Protein AF-A0A0D2R8A7-F1 (afdb_monomer_lite)

Radius of gyration: 20.86 Å; chains: 1; bounding box: 40×24×72 Å

Sequence (140 aa):
MGSYRAALFHLITHAYSKVLLVLTSESIIHSMEAIVGYSLEKSQNMVIMGGLRKHVSITQIIFLISTLSLYGIPPLACFWSKDEILSDSWLYSLIFAIIAWFITGLTTFYMFQIHLLTLEGHLNVHFQKYSGKKLALSIQ

Structure (mmCIF, N/CA/C/O backbone):
data_AF-A0A0D2R8A7-F1
#
_entry.id   AF-A0A0D2R8A7-F1
#
loop_
_atom_site.group_PDB
_atom_site.id
_atom_site.type_symbol
_atom_site.label_atom_id
_atom_site.label_alt_id
_atom_site.label_comp_id
_atom_site.label_asym_id
_atom_site.label_entity_id
_atom_site.label_seq_id
_atom_site.pdbx_PDB_ins_code
_atom_site.Cartn_x
_atom_site.Cartn_y
_atom_site.Cartn_z
_atom_site.occupancy
_atom_site.B_iso_or_equiv
_atom_site.auth_seq_id
_atom_site.auth_comp_id
_atom_site.auth_asym_id
_atom_site.auth_atom_id
_atom_site.pdbx_PDB_model_num
ATOM 1 N N . MET A 1 1 ? 21.437 3.974 -20.540 1.00 45.41 1 MET A N 1
ATOM 2 C CA . MET A 1 1 ? 21.651 4.856 -19.373 1.00 45.41 1 MET A CA 1
ATOM 3 C C . MET A 1 1 ? 20.511 4.573 -18.424 1.00 45.41 1 MET A C 1
ATOM 5 O O . MET A 1 1 ? 19.381 4.774 -18.837 1.00 45.41 1 MET A O 1
ATOM 9 N N . GLY A 1 2 ? 20.781 3.981 -17.257 1.00 55.94 2 GLY A N 1
ATOM 10 C CA . GLY A 1 2 ? 19.716 3.532 -16.352 1.00 55.94 2 GLY A CA 1
ATOM 11 C C . GLY A 1 2 ? 18.758 4.672 -16.017 1.00 55.94 2 GLY A C 1
ATOM 12 O O . GLY A 1 2 ? 19.210 5.810 -15.844 1.00 55.94 2 GLY A O 1
ATOM 13 N N . SER A 1 3 ? 17.454 4.384 -15.963 1.00 69.25 3 SER A N 1
ATOM 14 C CA . SER A 1 3 ? 16.424 5.388 -15.682 1.00 69.25 3 SER A CA 1
ATOM 15 C C . SER A 1 3 ? 16.499 5.856 -14.221 1.00 69.25 3 SER A C 1
ATOM 17 O O . SER A 1 3 ? 15.696 5.499 -13.360 1.00 69.25 3 SER A O 1
ATOM 19 N N . TYR A 1 4 ? 17.501 6.685 -13.912 1.00 72.88 4 TYR A N 1
ATOM 20 C CA . TYR A 1 4 ? 17.669 7.322 -12.603 1.00 72.88 4 TYR A CA 1
ATOM 21 C C . TYR A 1 4 ? 16.434 8.162 -12.245 1.00 72.88 4 TYR A C 1
ATOM 23 O O . TYR A 1 4 ? 16.076 8.290 -11.077 1.00 72.88 4 TYR A O 1
ATOM 31 N N . ARG A 1 5 ? 15.759 8.704 -13.268 1.00 76.31 5 ARG A N 1
ATOM 32 C CA . ARG A 1 5 ? 14.504 9.445 -13.135 1.00 76.31 5 ARG A CA 1
ATOM 33 C C . ARG A 1 5 ? 13.381 8.542 -12.633 1.00 76.31 5 ARG A C 1
ATOM 35 O O . ARG A 1 5 ? 12.721 8.922 -11.669 1.00 76.31 5 ARG A O 1
ATOM 42 N N . ALA A 1 6 ? 13.202 7.355 -13.221 1.00 73.38 6 ALA A N 1
ATOM 43 C CA . ALA A 1 6 ? 12.211 6.389 -12.745 1.00 73.38 6 ALA A CA 1
ATOM 44 C C . ALA A 1 6 ? 12.532 5.898 -11.331 1.00 73.38 6 ALA A C 1
ATOM 46 O O . ALA A 1 6 ? 11.637 5.824 -10.492 1.00 73.38 6 ALA A O 1
ATOM 47 N N . ALA A 1 7 ? 13.809 5.640 -11.031 1.00 77.94 7 ALA A N 1
ATOM 48 C CA . ALA A 1 7 ? 14.237 5.219 -9.699 1.00 77.94 7 ALA A CA 1
ATOM 49 C C . ALA A 1 7 ? 13.954 6.286 -8.622 1.00 77.94 7 ALA A C 1
ATOM 51 O O . ALA A 1 7 ? 13.410 5.963 -7.566 1.00 77.94 7 ALA A O 1
ATOM 52 N N . LEU A 1 8 ? 14.266 7.562 -8.886 1.00 82.06 8 LEU A N 1
ATOM 53 C CA . LEU A 1 8 ? 13.980 8.665 -7.959 1.00 82.06 8 LEU A CA 1
ATOM 54 C C . LEU A 1 8 ? 12.476 8.887 -7.776 1.00 82.06 8 LEU A C 1
ATOM 56 O O . LEU A 1 8 ? 12.012 9.066 -6.651 1.00 82.06 8 LEU A O 1
ATOM 60 N N . PHE A 1 9 ? 11.701 8.843 -8.859 1.00 81.06 9 PHE A N 1
ATOM 61 C CA . PHE A 1 9 ? 10.251 8.994 -8.776 1.00 81.06 9 PHE A CA 1
ATOM 62 C C . PHE A 1 9 ? 9.601 7.829 -8.015 1.00 81.06 9 PHE A C 1
ATOM 64 O O . PHE A 1 9 ? 8.731 8.050 -7.167 1.00 81.06 9 PHE A O 1
ATOM 71 N N . HIS A 1 10 ? 10.061 6.595 -8.244 1.00 81.12 10 HIS A N 1
ATOM 72 C CA . HIS A 1 10 ? 9.639 5.429 -7.472 1.00 81.12 10 HIS A CA 1
ATOM 73 C C . HIS A 1 10 ? 9.982 5.593 -5.986 1.00 81.12 10 HIS A C 1
ATOM 75 O O . HIS A 1 10 ? 9.123 5.375 -5.139 1.00 81.12 10 HIS A O 1
ATOM 81 N N . LEU A 1 11 ? 11.195 6.051 -5.652 1.00 83.62 11 LEU A N 1
ATOM 82 C CA . LEU A 1 11 ? 11.603 6.277 -4.262 1.00 83.62 11 LEU A CA 1
ATOM 83 C C . LEU A 1 11 ? 10.691 7.291 -3.553 1.00 83.62 11 LEU A C 1
ATOM 85 O O . LEU A 1 11 ? 10.255 7.040 -2.430 1.00 83.62 11 LEU A O 1
ATOM 89 N N . ILE A 1 12 ? 10.372 8.408 -4.215 1.00 85.38 12 ILE A N 1
ATOM 90 C CA . ILE A 1 12 ? 9.500 9.458 -3.671 1.00 85.38 12 ILE A CA 1
ATOM 91 C C . ILE A 1 12 ? 8.079 8.921 -3.458 1.00 85.38 12 ILE A C 1
ATOM 93 O O . ILE A 1 12 ? 7.529 9.027 -2.362 1.00 85.38 12 ILE A O 1
ATOM 97 N N . THR A 1 13 ? 7.482 8.304 -4.479 1.00 82.50 13 THR A N 1
ATOM 98 C CA . THR A 1 13 ? 6.106 7.771 -4.408 1.00 82.50 13 THR A CA 1
ATOM 99 C C . THR A 1 13 ? 5.971 6.625 -3.401 1.00 82.50 13 THR A C 1
ATOM 101 O O . THR A 1 13 ? 4.979 6.541 -2.665 1.00 82.50 13 THR A O 1
ATOM 104 N N . HIS A 1 14 ? 6.996 5.784 -3.295 1.00 82.06 14 HIS A N 1
ATOM 105 C CA . HIS A 1 14 ? 7.097 4.747 -2.279 1.00 82.06 14 HIS A CA 1
ATOM 106 C C . HIS A 1 14 ? 7.216 5.341 -0.865 1.00 82.06 14 HIS A C 1
ATOM 108 O O . HIS A 1 14 ? 6.543 4.866 0.052 1.00 82.06 14 HIS A O 1
ATOM 114 N N . ALA A 1 15 ? 8.006 6.406 -0.675 1.00 88.69 15 ALA A N 1
ATOM 115 C CA . ALA A 1 15 ? 8.116 7.099 0.610 1.00 88.69 15 ALA A CA 1
ATOM 116 C C . ALA A 1 15 ? 6.775 7.703 1.052 1.00 88.69 15 ALA A C 1
ATOM 118 O O . ALA A 1 15 ? 6.358 7.478 2.188 1.00 88.69 15 ALA A O 1
ATOM 119 N N . TYR A 1 16 ? 6.053 8.378 0.152 1.00 86.62 16 TYR A N 1
ATOM 120 C CA . TYR A 1 16 ? 4.711 8.893 0.445 1.00 86.62 16 TYR A CA 1
ATOM 121 C C . TYR A 1 16 ? 3.749 7.780 0.869 1.00 86.62 16 TYR A C 1
ATOM 123 O O . TYR A 1 16 ? 3.097 7.896 1.905 1.00 86.62 16 TYR A O 1
ATOM 131 N N . SER A 1 17 ? 3.705 6.673 0.122 1.00 84.50 17 SER A N 1
ATOM 132 C CA . SER A 1 17 ? 2.834 5.532 0.445 1.00 84.50 17 SER A CA 1
ATOM 133 C C . SER A 1 17 ? 3.176 4.936 1.822 1.00 84.50 17 SER A C 1
ATOM 135 O O . SER A 1 17 ? 2.291 4.643 2.629 1.00 84.50 17 SER A O 1
ATOM 137 N N . LYS A 1 18 ? 4.468 4.830 2.160 1.00 84.88 18 LYS A N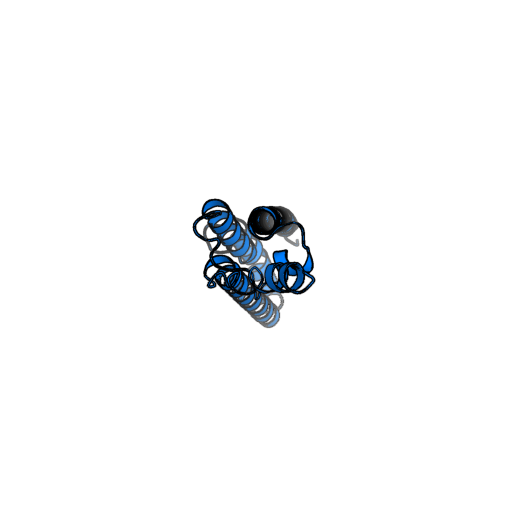 1
ATOM 138 C CA . LYS A 1 18 ? 4.899 4.381 3.494 1.00 84.88 18 LYS A CA 1
ATOM 139 C C . LYS A 1 18 ? 4.482 5.338 4.608 1.00 84.88 18 LYS A C 1
ATOM 141 O O . LYS A 1 18 ? 3.976 4.875 5.627 1.00 84.88 18 LYS A O 1
ATOM 146 N N . VAL A 1 19 ? 4.651 6.646 4.422 1.00 90.44 19 VAL A N 1
ATOM 147 C CA . VAL A 1 19 ? 4.240 7.651 5.418 1.00 90.44 19 VAL A CA 1
ATOM 148 C C . VAL A 1 19 ? 2.729 7.605 5.637 1.00 90.44 19 VAL A C 1
ATOM 150 O O . VAL A 1 19 ? 2.285 7.574 6.783 1.00 90.44 19 VAL A O 1
ATOM 153 N N . LEU A 1 20 ? 1.935 7.507 4.566 1.00 87.56 20 LEU A N 1
ATOM 154 C CA . LEU A 1 20 ? 0.484 7.364 4.683 1.00 87.56 20 LEU A CA 1
ATOM 155 C C . LEU A 1 20 ? 0.101 6.090 5.448 1.00 87.56 20 LEU A C 1
ATOM 157 O O . LEU A 1 20 ? -0.767 6.158 6.312 1.00 87.56 20 LEU A O 1
ATOM 161 N N . LEU A 1 21 ? 0.746 4.946 5.184 1.00 85.00 21 LEU A N 1
ATOM 162 C CA . LEU A 1 21 ? 0.468 3.699 5.914 1.00 85.00 21 LEU A CA 1
ATOM 163 C C . LEU A 1 21 ? 0.735 3.836 7.417 1.00 85.00 21 LEU A C 1
ATOM 165 O O . LEU A 1 21 ? -0.103 3.423 8.219 1.00 85.00 21 LEU A O 1
ATOM 169 N N . VAL A 1 22 ? 1.864 4.442 7.797 1.00 88.69 22 VAL A N 1
ATOM 170 C CA . VAL A 1 22 ? 2.238 4.634 9.208 1.00 88.69 22 VAL A CA 1
ATOM 171 C C . VAL A 1 22 ? 1.256 5.571 9.909 1.00 88.69 22 VAL A C 1
ATOM 173 O O . VAL A 1 22 ? 0.691 5.193 10.932 1.00 88.69 22 VAL A O 1
ATOM 176 N N . LEU A 1 23 ? 0.967 6.736 9.324 1.00 88.69 23 LEU A N 1
ATOM 177 C CA . LEU A 1 23 ? 0.025 7.708 9.898 1.00 88.69 23 LEU A CA 1
ATOM 178 C C . LEU A 1 23 ? -1.380 7.121 10.069 1.00 88.69 23 LEU A C 1
ATOM 180 O O . LEU A 1 23 ? -2.056 7.341 11.074 1.00 88.69 23 LEU A O 1
ATOM 184 N N . THR A 1 24 ? -1.819 6.345 9.083 1.00 87.06 24 THR A N 1
ATOM 185 C CA . THR A 1 24 ? -3.139 5.717 9.098 1.00 87.06 24 THR A CA 1
ATOM 186 C C . THR A 1 24 ? -3.209 4.601 10.145 1.00 87.06 24 THR A C 1
ATOM 188 O O . THR A 1 24 ? -4.220 4.471 10.832 1.00 87.06 24 THR A O 1
ATOM 191 N N . SER A 1 25 ? -2.126 3.838 10.328 1.00 84.44 25 SER A N 1
ATOM 192 C CA . SER A 1 25 ? -2.014 2.836 11.395 1.00 84.44 25 SER A CA 1
ATOM 193 C C . SER A 1 25 ? -2.035 3.474 12.786 1.00 84.44 25 SER A C 1
ATOM 195 O O . SER A 1 25 ? -2.752 2.991 13.661 1.00 84.44 25 SER A O 1
ATOM 197 N N . GLU A 1 26 ? -1.304 4.571 13.000 1.00 86.44 26 GLU A N 1
ATOM 198 C CA . GLU A 1 26 ? -1.322 5.289 14.282 1.00 86.44 26 GLU A CA 1
ATOM 199 C C . GLU A 1 26 ? -2.702 5.876 14.592 1.00 86.44 26 GLU A C 1
ATOM 201 O O . GLU A 1 26 ? -3.176 5.762 15.721 1.00 86.44 26 GLU A O 1
ATOM 206 N N . SER A 1 27 ? -3.405 6.411 13.587 1.00 87.25 27 SER A N 1
ATOM 207 C CA . SER A 1 27 ? -4.791 6.873 13.742 1.00 87.25 27 SER A CA 1
ATOM 208 C C . SER A 1 27 ? -5.732 5.750 14.205 1.00 87.25 27 SER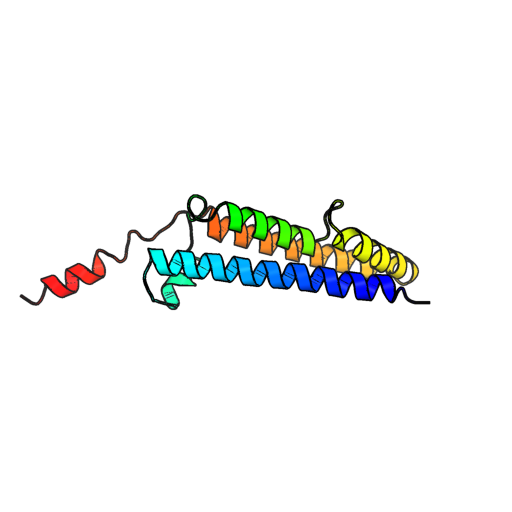 A C 1
ATOM 210 O O . SER A 1 27 ? -6.587 5.982 15.062 1.00 87.25 27 SER A O 1
ATOM 212 N N . ILE A 1 28 ? -5.558 4.524 13.695 1.00 83.69 28 ILE A N 1
ATOM 213 C CA . ILE A 1 28 ? -6.350 3.355 14.112 1.00 83.69 28 ILE A CA 1
ATOM 214 C C . ILE A 1 28 ? -6.013 2.953 15.553 1.00 83.69 28 ILE A C 1
ATOM 216 O O . ILE A 1 28 ? -6.930 2.732 16.343 1.00 83.69 28 ILE A O 1
ATOM 220 N N . ILE A 1 29 ? -4.728 2.895 15.918 1.00 83.50 29 ILE A N 1
ATOM 221 C CA . ILE A 1 29 ? -4.292 2.531 17.278 1.00 83.50 29 ILE A CA 1
ATOM 222 C C . ILE A 1 29 ? -4.799 3.555 18.295 1.00 83.50 29 ILE A C 1
ATOM 224 O O . ILE A 1 29 ? -5.375 3.171 19.310 1.00 83.50 29 ILE A O 1
ATOM 228 N N . HIS A 1 30 ? -4.665 4.848 17.997 1.00 84.38 30 HIS A N 1
ATOM 229 C CA . HIS A 1 30 ? -5.164 5.916 18.860 1.00 84.38 30 HIS A CA 1
ATOM 230 C C . HIS A 1 30 ? -6.693 5.853 19.013 1.00 84.38 30 HIS A C 1
ATOM 232 O O . HIS A 1 30 ? -7.226 5.998 20.113 1.00 84.38 30 HIS A O 1
ATOM 238 N N . SER A 1 31 ? -7.417 5.546 17.929 1.00 81.25 31 SER A N 1
ATOM 239 C CA . SER A 1 31 ? -8.865 5.321 18.000 1.00 81.25 31 SER A CA 1
ATOM 240 C C . SER A 1 31 ? -9.230 4.083 18.827 1.00 81.25 31 SER A C 1
ATOM 242 O O . SER A 1 31 ? -10.257 4.101 19.504 1.00 81.25 31 SER A O 1
ATOM 244 N N . MET A 1 32 ? -8.432 3.013 18.784 1.00 75.81 32 MET A N 1
ATOM 245 C CA . MET A 1 32 ? -8.636 1.817 19.610 1.00 75.81 32 MET A CA 1
ATOM 246 C C . MET A 1 32 ? -8.342 2.081 21.086 1.00 75.81 32 MET A C 1
ATOM 248 O O . MET A 1 32 ? -9.082 1.615 21.952 1.00 75.81 32 MET A O 1
ATOM 252 N N . GLU A 1 33 ? -7.306 2.860 21.384 1.00 79.12 33 GLU A N 1
ATOM 253 C CA . GLU A 1 33 ? -6.943 3.282 22.737 1.00 79.12 33 GLU A CA 1
ATOM 254 C C . GLU A 1 33 ? -8.066 4.094 23.397 1.00 79.12 33 GLU A C 1
ATOM 256 O O . GLU A 1 33 ? -8.411 3.841 24.552 1.00 79.12 33 GLU A O 1
ATOM 261 N N . ALA A 1 34 ? -8.727 4.979 22.641 1.00 77.44 34 ALA A N 1
ATOM 262 C CA . ALA A 1 34 ? -9.892 5.727 23.117 1.00 77.44 34 ALA A CA 1
ATOM 263 C C . ALA A 1 34 ? -11.101 4.830 23.474 1.00 77.44 34 ALA A C 1
ATOM 265 O O . ALA A 1 34 ? -11.900 5.191 24.338 1.00 77.44 34 ALA A O 1
ATOM 266 N N . ILE A 1 35 ? -11.246 3.658 22.838 1.00 74.31 35 ILE A N 1
ATOM 267 C CA . ILE A 1 35 ? -12.376 2.731 23.050 1.00 74.31 35 ILE A CA 1
ATOM 268 C C . ILE A 1 35 ? -12.069 1.694 24.146 1.00 74.31 35 ILE A C 1
ATOM 270 O O . ILE A 1 35 ? -12.940 1.363 24.956 1.00 74.31 35 ILE A O 1
ATOM 274 N N . VAL A 1 36 ? -10.849 1.151 24.164 1.00 69.69 36 VAL A N 1
ATOM 275 C CA . VAL A 1 36 ? -10.438 0.024 25.024 1.00 69.69 36 VAL A CA 1
ATOM 276 C C . VAL A 1 36 ? -9.722 0.485 26.305 1.00 69.69 36 VAL A C 1
ATOM 278 O O . VAL A 1 36 ? -9.700 -0.264 27.287 1.00 69.69 36 VAL A O 1
ATOM 281 N N . GLY A 1 37 ? -9.216 1.720 26.336 1.00 68.06 37 GLY A N 1
ATOM 282 C CA . GLY A 1 37 ? -8.379 2.273 27.404 1.00 68.06 37 GLY A CA 1
ATOM 283 C C . GLY A 1 37 ? -6.881 2.080 27.138 1.00 68.06 37 GLY A C 1
ATOM 284 O O . GLY A 1 37 ? -6.491 1.283 26.284 1.00 68.06 37 GLY A O 1
ATOM 285 N N . TYR A 1 38 ? -6.040 2.804 27.890 1.00 70.62 38 TYR A N 1
ATOM 286 C CA . TYR A 1 38 ? -4.577 2.794 27.746 1.00 70.62 38 TYR A CA 1
ATOM 287 C C . TYR A 1 38 ? -3.981 1.437 28.158 1.00 70.62 38 TYR A C 1
ATOM 289 O O . TYR A 1 38 ? -3.611 1.210 29.309 1.00 70.62 38 TYR A O 1
ATOM 297 N N . SER A 1 39 ? -3.946 0.491 27.224 1.00 71.25 39 SER A N 1
ATOM 298 C CA . SER A 1 39 ? -3.318 -0.817 27.393 1.00 71.25 39 SER A CA 1
ATOM 299 C C . SER A 1 39 ? -2.788 -1.288 26.045 1.00 71.25 39 SER A C 1
ATOM 301 O O . SER A 1 39 ? -3.556 -1.708 25.176 1.00 71.25 39 SER A O 1
ATOM 303 N N . LEU A 1 40 ? -1.464 -1.212 25.887 1.00 69.06 40 LEU A N 1
ATOM 304 C CA . LEU A 1 40 ? -0.758 -1.534 24.643 1.00 69.06 40 LEU A CA 1
ATOM 305 C C . LEU A 1 40 ? -1.060 -2.965 24.165 1.00 69.06 40 LEU A C 1
ATOM 307 O O . LEU A 1 40 ? -1.302 -3.201 22.985 1.00 69.06 40 LEU A O 1
ATOM 311 N N . GLU A 1 41 ? -1.142 -3.911 25.104 1.00 73.06 41 GLU A N 1
ATOM 312 C CA . GLU A 1 41 ? -1.387 -5.331 24.820 1.00 73.06 41 GLU A CA 1
ATOM 313 C C . GLU A 1 41 ? -2.789 -5.610 24.272 1.00 73.06 41 GLU A C 1
ATOM 315 O O . GLU A 1 41 ? -3.022 -6.632 23.628 1.00 73.06 41 GLU A O 1
ATOM 320 N N . LYS A 1 42 ? -3.740 -4.705 24.521 1.00 68.62 42 LYS A N 1
ATOM 321 C C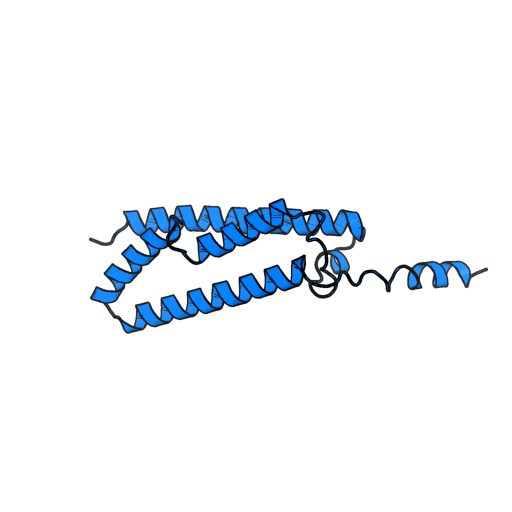A . LYS A 1 42 ? -5.110 -4.830 24.028 1.00 68.62 42 LYS A CA 1
ATOM 322 C C . LYS A 1 42 ? -5.380 -3.983 22.798 1.00 68.62 42 LYS A C 1
ATOM 324 O O . LYS A 1 42 ? -6.104 -4.453 21.926 1.00 68.62 42 LYS A O 1
ATOM 329 N N . SER A 1 43 ? -4.831 -2.770 22.724 1.00 70.31 43 SER A N 1
ATOM 330 C CA . SER A 1 43 ? -5.057 -1.871 21.587 1.00 70.31 43 SER A CA 1
ATOM 331 C C . SER A 1 43 ? -4.323 -2.323 20.323 1.00 70.31 43 SER A C 1
ATOM 333 O O . SER A 1 43 ? -4.815 -2.061 19.232 1.00 70.31 43 SER A O 1
ATOM 335 N N . GLN A 1 44 ? -3.196 -3.034 20.452 1.00 76.50 44 GLN A N 1
ATOM 336 C CA . GLN A 1 44 ? -2.405 -3.529 19.314 1.00 76.50 44 GLN A CA 1
ATOM 337 C C . GLN A 1 44 ? -2.686 -4.991 18.944 1.00 76.50 44 GLN A C 1
ATOM 339 O O . GLN A 1 44 ? -2.151 -5.501 17.958 1.00 76.50 44 GLN A O 1
ATOM 344 N N . ASN A 1 45 ? -3.518 -5.696 19.712 1.00 76.88 45 ASN A N 1
ATOM 345 C CA . ASN A 1 45 ? -3.826 -7.088 19.419 1.00 76.88 45 ASN A CA 1
ATOM 346 C C . ASN A 1 45 ? -4.842 -7.191 18.274 1.00 76.88 45 ASN A C 1
ATOM 348 O O . ASN A 1 45 ? -6.044 -7.017 18.481 1.00 76.88 45 ASN A O 1
ATOM 352 N N . MET A 1 46 ? -4.359 -7.557 17.083 1.00 70.75 46 MET A N 1
ATOM 353 C CA . MET A 1 46 ? -5.164 -7.719 15.865 1.00 70.75 46 MET A CA 1
ATOM 354 C C . MET A 1 46 ? -6.327 -8.716 15.994 1.00 70.75 46 MET A C 1
ATOM 356 O O . MET A 1 46 ? -7.269 -8.633 15.217 1.00 70.75 46 MET A O 1
ATOM 360 N N . VAL A 1 47 ? -6.297 -9.639 16.963 1.00 68.69 47 VAL A N 1
ATOM 361 C CA . VAL A 1 47 ? -7.399 -10.592 17.217 1.00 68.69 47 VAL A CA 1
ATOM 362 C C . VAL A 1 47 ? -8.587 -9.916 17.912 1.00 68.69 47 VAL A C 1
ATOM 364 O O . VAL A 1 47 ? -9.735 -10.318 17.736 1.00 68.69 47 VAL A O 1
ATOM 367 N N . ILE A 1 48 ? -8.309 -8.896 18.724 1.00 65.38 48 ILE A N 1
ATOM 368 C CA . ILE A 1 48 ? -9.306 -8.123 19.482 1.00 65.38 48 ILE A CA 1
ATOM 369 C C . ILE A 1 48 ? -9.745 -6.892 18.671 1.00 65.38 48 ILE A C 1
ATOM 371 O O . ILE A 1 48 ? -10.848 -6.372 18.857 1.00 65.38 48 ILE A O 1
ATOM 375 N N . MET A 1 49 ? -8.882 -6.456 17.751 1.00 66.62 49 MET A N 1
ATOM 376 C CA . MET A 1 49 ? -9.094 -5.353 16.827 1.00 66.62 49 MET A CA 1
ATOM 377 C C . MET A 1 49 ? -10.126 -5.747 15.758 1.00 66.62 49 MET A C 1
ATOM 379 O O . MET A 1 49 ? -9.899 -6.641 14.952 1.00 66.62 49 MET A O 1
ATOM 383 N N . GLY A 1 50 ? -11.283 -5.088 15.759 1.00 67.19 50 GLY A N 1
ATOM 384 C CA . GLY A 1 50 ? -12.338 -5.301 14.769 1.00 67.19 50 GLY A CA 1
ATOM 385 C C . GLY A 1 50 ? -13.412 -4.224 14.870 1.00 67.19 50 GLY A C 1
ATOM 386 O O . GLY A 1 50 ? -13.471 -3.500 15.854 1.00 67.19 50 GLY A O 1
ATOM 387 N N . GLY A 1 51 ? -14.268 -4.088 13.862 1.00 67.25 51 GLY A N 1
ATOM 388 C CA . GLY A 1 51 ? -15.534 -3.352 13.942 1.00 67.25 51 GLY A CA 1
ATOM 389 C C . GLY A 1 51 ? -15.406 -1.831 13.945 1.00 67.25 51 GLY A C 1
ATOM 390 O O . GLY A 1 51 ? -16.393 -1.131 14.176 1.00 67.25 51 GLY A O 1
ATOM 391 N N . LEU A 1 52 ? -14.217 -1.304 13.646 1.00 65.69 52 LEU A N 1
ATOM 392 C CA . LEU A 1 52 ? -13.944 0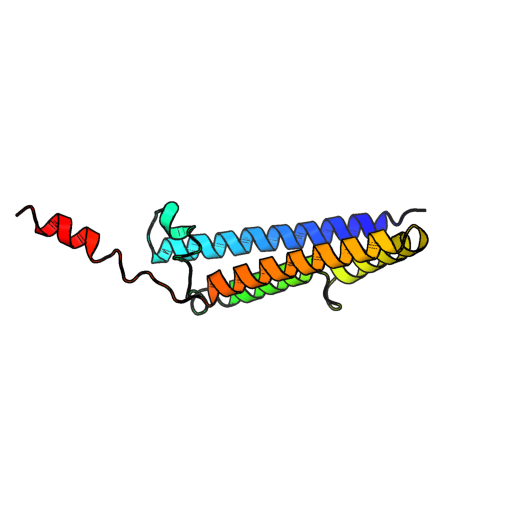.134 13.640 1.00 65.69 52 LEU A CA 1
ATOM 393 C C . LEU A 1 52 ? -14.416 0.860 12.375 1.00 65.69 52 LEU A C 1
ATOM 395 O O . LEU A 1 52 ? -14.347 2.089 12.312 1.00 65.69 52 LEU A O 1
ATOM 399 N N . ARG A 1 53 ? -14.980 0.133 11.400 1.00 64.56 53 ARG A N 1
ATOM 400 C CA . ARG A 1 53 ? -15.463 0.684 10.123 1.00 64.56 53 ARG A CA 1
ATOM 401 C C . ARG A 1 53 ? -16.368 1.911 10.268 1.00 64.56 53 ARG A C 1
ATOM 403 O O . ARG A 1 53 ? -16.309 2.789 9.418 1.00 64.56 53 ARG A O 1
ATOM 410 N N . LYS A 1 54 ? -17.192 2.001 11.323 1.00 62.69 54 LYS A N 1
ATOM 411 C CA . LYS A 1 54 ? -18.099 3.149 11.546 1.00 62.69 54 LYS A CA 1
ATOM 412 C C . LYS A 1 54 ? -17.425 4.389 12.144 1.00 62.69 54 LYS A C 1
ATOM 414 O O . LYS A 1 54 ? -17.967 5.475 11.987 1.00 62.69 54 LYS A O 1
ATOM 419 N N . HIS A 1 55 ? -16.307 4.242 12.852 1.00 66.25 55 HIS A N 1
ATOM 420 C CA . HIS A 1 55 ? -15.641 5.361 13.534 1.00 66.25 55 HIS A CA 1
ATOM 421 C C . HIS A 1 55 ? -14.512 5.967 12.692 1.00 66.25 55 HIS A C 1
ATOM 423 O O . HIS A 1 55 ? -14.283 7.169 12.752 1.00 66.25 55 HIS A O 1
ATOM 429 N N . VAL A 1 56 ? -13.845 5.154 11.866 1.00 71.38 56 VAL A N 1
ATOM 430 C CA . VAL A 1 56 ? -12.645 5.554 11.109 1.00 71.38 56 VAL A CA 1
ATOM 431 C C . VAL A 1 56 ? -12.764 5.265 9.603 1.00 71.38 56 VAL A C 1
ATOM 433 O O . VAL A 1 56 ? -11.808 4.843 8.955 1.00 71.38 56 VAL A O 1
ATOM 436 N N . SER A 1 57 ? -13.941 5.503 9.009 1.00 65.50 57 SER A N 1
ATOM 437 C CA . SER A 1 57 ? -14.204 5.207 7.584 1.00 65.50 57 SER A CA 1
ATOM 438 C C . SER A 1 57 ? -13.300 5.982 6.610 1.00 65.50 57 SER A C 1
ATOM 440 O O . SER A 1 57 ? -12.957 5.474 5.548 1.00 65.50 57 SER A O 1
ATOM 442 N N . ILE A 1 58 ? -12.886 7.204 6.963 1.00 74.81 58 ILE A N 1
ATOM 443 C CA . ILE A 1 58 ? -11.985 8.027 6.132 1.00 74.81 58 ILE A CA 1
ATOM 444 C C . ILE A 1 58 ? -10.561 7.455 6.171 1.00 74.81 58 ILE A C 1
ATOM 446 O O . ILE A 1 58 ? -9.955 7.220 5.128 1.00 74.81 58 ILE A O 1
ATOM 450 N N . THR A 1 59 ? -10.065 7.147 7.371 1.00 80.25 59 THR A N 1
ATOM 451 C CA . THR A 1 59 ? -8.779 6.478 7.617 1.00 80.25 59 THR A CA 1
ATOM 452 C C . THR A 1 59 ? -8.710 5.133 6.883 1.00 80.25 59 THR A C 1
ATOM 454 O O . THR A 1 59 ? -7.686 4.806 6.292 1.00 80.25 59 THR A O 1
ATOM 457 N N . GLN A 1 60 ? -9.820 4.388 6.812 1.00 75.25 60 GLN A N 1
ATOM 458 C CA . GLN A 1 60 ? -9.917 3.149 6.033 1.00 75.25 60 GLN A CA 1
ATOM 459 C C . GLN A 1 60 ? -9.626 3.362 4.541 1.00 75.25 60 GLN A C 1
ATOM 461 O O . GLN A 1 60 ? -8.812 2.644 3.963 1.00 75.25 60 GLN A O 1
ATOM 466 N N . ILE A 1 61 ? -10.282 4.342 3.917 1.00 78.25 61 ILE A N 1
ATOM 467 C CA . ILE A 1 61 ? -10.115 4.622 2.485 1.00 78.25 61 ILE A CA 1
ATOM 468 C C . ILE A 1 61 ? -8.680 5.079 2.202 1.00 78.25 61 ILE A C 1
ATOM 470 O O . ILE A 1 61 ? -8.084 4.627 1.227 1.00 78.25 61 ILE A O 1
ATOM 474 N N . ILE A 1 62 ? -8.098 5.908 3.077 1.00 83.00 62 ILE A N 1
ATOM 475 C CA . ILE A 1 62 ? -6.706 6.370 2.959 1.00 83.00 62 ILE A CA 1
ATOM 476 C C . ILE A 1 62 ? -5.726 5.196 3.077 1.00 83.00 62 ILE A C 1
ATOM 478 O O . ILE A 1 62 ? -4.794 5.106 2.276 1.00 83.00 62 ILE A O 1
ATOM 482 N N . PHE A 1 63 ? -5.953 4.262 4.009 1.00 82.19 63 PHE A N 1
ATOM 483 C CA . PHE A 1 63 ? -5.135 3.050 4.131 1.00 82.19 63 PHE A CA 1
ATOM 484 C C . PHE A 1 63 ? -5.181 2.233 2.841 1.00 82.19 63 PHE A C 1
ATOM 486 O O . PHE A 1 63 ? -4.140 1.849 2.312 1.00 82.19 63 PHE A O 1
ATOM 493 N N . LEU A 1 64 ? -6.390 2.004 2.320 1.00 79.88 64 LEU A N 1
ATOM 494 C CA . LEU A 1 64 ? -6.616 1.194 1.130 1.00 79.88 64 LEU A CA 1
ATOM 495 C C . LEU A 1 64 ? -5.960 1.841 -0.092 1.00 79.88 64 LEU A C 1
ATOM 497 O O . LEU A 1 64 ? -5.203 1.165 -0.783 1.00 79.88 64 LEU A O 1
ATOM 501 N N . ILE A 1 65 ? -6.153 3.150 -0.304 1.00 80.31 65 ILE A N 1
ATOM 502 C CA . ILE A 1 65 ? -5.461 3.930 -1.346 1.00 80.31 65 ILE A CA 1
ATOM 503 C C . ILE A 1 65 ? -3.941 3.822 -1.195 1.00 80.31 65 ILE A C 1
ATOM 505 O O . ILE A 1 65 ? -3.239 3.686 -2.196 1.00 80.31 65 ILE A O 1
ATOM 509 N N . SER A 1 66 ? -3.425 3.844 0.035 1.00 81.56 66 SER A N 1
ATOM 510 C CA . SER A 1 66 ? -1.988 3.765 0.288 1.00 81.56 66 SER A CA 1
ATOM 511 C C . SER A 1 66 ? -1.405 2.389 -0.053 1.00 81.56 66 SER A C 1
ATOM 513 O O . SER A 1 66 ? -0.389 2.292 -0.746 1.00 81.56 66 SER A O 1
ATOM 515 N N . THR A 1 67 ? -2.078 1.302 0.340 1.00 79.56 67 THR A N 1
ATOM 516 C CA . THR A 1 67 ? -1.700 -0.067 -0.052 1.00 79.56 67 THR A CA 1
ATOM 517 C C . THR A 1 67 ? -1.795 -0.263 -1.569 1.00 79.56 67 THR A C 1
ATOM 519 O O . THR A 1 67 ? -0.933 -0.910 -2.168 1.00 79.56 67 THR A O 1
ATOM 522 N N . LEU A 1 68 ? -2.803 0.337 -2.207 1.00 75.81 68 LEU A N 1
ATOM 523 C CA . LEU A 1 68 ? -2.987 0.318 -3.661 1.00 75.81 68 LEU A CA 1
ATOM 524 C C . LEU A 1 68 ? -1.873 1.069 -4.395 1.00 75.81 68 LEU A C 1
ATOM 526 O O . LEU A 1 68 ? -1.383 0.618 -5.432 1.00 75.81 68 LEU A O 1
ATOM 530 N N . SER A 1 69 ? -1.460 2.204 -3.830 1.00 75.38 69 SER A N 1
ATOM 531 C CA . SER A 1 69 ? -0.346 3.015 -4.317 1.00 75.38 69 SER A CA 1
ATOM 532 C C . SER A 1 69 ? 0.961 2.236 -4.246 1.00 75.38 69 SER A C 1
ATOM 534 O O . SER A 1 69 ? 1.729 2.248 -5.201 1.00 75.38 69 SER A O 1
ATOM 536 N N . LEU A 1 70 ? 1.187 1.473 -3.175 1.00 70.69 70 LEU A N 1
ATOM 537 C CA . LEU A 1 70 ? 2.376 0.629 -3.036 1.00 70.69 70 LEU A CA 1
ATOM 538 C C . LEU A 1 70 ? 2.433 -0.503 -4.083 1.00 70.69 70 LEU A C 1
ATOM 540 O O . LEU A 1 70 ? 3.516 -0.863 -4.540 1.00 70.69 70 LEU A O 1
ATOM 544 N N . TYR A 1 71 ? 1.279 -1.050 -4.484 1.00 70.62 71 TYR A N 1
ATOM 545 C CA . TYR A 1 71 ? 1.197 -2.109 -5.500 1.00 70.62 71 TYR A CA 1
ATOM 546 C C . TYR A 1 71 ? 1.419 -1.588 -6.926 1.00 70.62 71 TYR A C 1
ATOM 548 O O . TYR A 1 71 ? 2.033 -2.278 -7.747 1.00 70.62 71 TYR A O 1
ATOM 556 N N . GLY A 1 72 ? 0.951 -0.363 -7.190 1.00 63.72 72 GLY A N 1
ATOM 557 C CA . GLY A 1 72 ? 0.939 0.249 -8.513 1.00 63.72 72 GLY A CA 1
ATOM 558 C C . GLY A 1 72 ? -0.274 -0.192 -9.328 1.00 63.72 72 GLY A C 1
ATOM 559 O O . GLY A 1 72 ? -0.125 -0.887 -10.322 1.00 63.72 72 GLY A O 1
ATOM 560 N N . ILE A 1 73 ? -1.488 0.198 -8.928 1.00 62.12 73 ILE A N 1
ATOM 561 C CA . ILE A 1 73 ? -2.663 0.075 -9.812 1.00 62.12 73 ILE A CA 1
ATOM 562 C C . ILE A 1 73 ? -2.622 1.206 -10.862 1.00 62.12 73 ILE A C 1
ATOM 564 O O . ILE A 1 73 ? -2.196 2.309 -10.516 1.00 62.12 73 ILE A O 1
ATOM 568 N N . PRO A 1 74 ? -3.071 0.980 -12.116 1.00 49.84 74 PRO A N 1
ATOM 569 C CA . PRO A 1 74 ? -2.955 1.902 -13.257 1.00 49.84 74 PRO A CA 1
ATOM 570 C C . PRO A 1 74 ? -3.266 3.406 -13.068 1.00 49.84 74 PRO A C 1
ATOM 572 O O . PRO A 1 74 ? -2.643 4.198 -13.775 1.00 49.84 74 PRO A O 1
ATOM 575 N N . PRO A 1 75 ? -4.149 3.874 -12.154 1.00 58.16 75 PRO A N 1
ATOM 576 C CA . PRO A 1 75 ? -4.329 5.308 -11.928 1.00 58.16 75 PRO A CA 1
ATOM 577 C C . PRO A 1 75 ? -3.285 5.939 -10.985 1.00 58.16 75 PRO A C 1
ATOM 579 O O . PRO A 1 75 ? -3.296 7.155 -10.813 1.00 58.16 75 PRO A O 1
ATOM 582 N N . LEU A 1 76 ? -2.392 5.162 -10.355 1.00 59.25 76 LEU A N 1
ATOM 583 C CA . LEU A 1 76 ? -1.435 5.649 -9.353 1.00 59.25 76 LEU A CA 1
ATOM 584 C C . LEU A 1 76 ? -0.013 5.766 -9.912 1.00 59.25 76 LEU A C 1
ATOM 586 O O . LEU A 1 76 ? 0.478 4.905 -10.636 1.00 59.25 76 LEU A O 1
ATOM 590 N N . ALA A 1 77 ? 0.679 6.829 -9.502 1.00 59.97 77 ALA A N 1
ATOM 591 C CA . ALA A 1 77 ? 2.018 7.203 -9.960 1.00 59.97 77 ALA A CA 1
ATOM 592 C C . ALA A 1 77 ? 3.064 6.072 -9.830 1.00 59.97 77 ALA A C 1
ATOM 594 O O . ALA A 1 77 ? 3.960 5.944 -10.659 1.00 59.97 77 ALA A O 1
ATOM 595 N N . CYS A 1 78 ? 2.917 5.206 -8.824 1.00 59.84 78 CYS A N 1
ATOM 596 C CA . CYS A 1 78 ? 3.818 4.080 -8.593 1.00 59.84 78 CYS A CA 1
ATOM 597 C C . CYS A 1 78 ? 3.741 3.003 -9.696 1.00 59.84 78 CYS A C 1
ATOM 599 O O . CYS A 1 78 ? 4.733 2.317 -9.930 1.00 59.84 78 CYS A O 1
ATOM 601 N N . PHE A 1 79 ? 2.609 2.877 -10.408 1.00 65.56 79 PHE A N 1
ATOM 602 C CA . PHE A 1 79 ? 2.468 1.959 -11.548 1.00 65.56 79 PHE A CA 1
ATOM 603 C C . PHE A 1 79 ? 3.428 2.331 -12.678 1.00 65.56 79 PHE A C 1
ATOM 605 O O . PHE A 1 79 ? 4.205 1.494 -13.120 1.00 65.56 79 PHE A O 1
ATOM 612 N N . TRP A 1 80 ? 3.435 3.606 -13.074 1.00 64.56 80 TRP A N 1
ATOM 613 C CA . TRP A 1 80 ? 4.229 4.103 -14.197 1.00 64.56 80 TRP A CA 1
ATOM 614 C C . TRP A 1 80 ? 5.731 3.925 -13.979 1.00 64.56 80 TRP A C 1
ATOM 616 O O . TRP A 1 80 ? 6.439 3.486 -14.877 1.00 64.56 80 TRP A O 1
ATOM 626 N N . SER A 1 81 ? 6.232 4.187 -12.769 1.00 63.56 81 SER A N 1
ATOM 627 C CA . SER A 1 81 ? 7.662 3.994 -12.494 1.00 63.56 81 SER A CA 1
ATOM 628 C C . SER A 1 81 ? 8.054 2.542 -12.308 1.00 63.56 81 SER A C 1
ATOM 630 O O . SER A 1 81 ? 9.181 2.171 -12.622 1.00 63.56 81 SER A O 1
ATOM 632 N N . LYS A 1 82 ? 7.144 1.710 -11.803 1.00 67.44 82 LYS A N 1
ATOM 633 C CA . LYS A 1 82 ? 7.401 0.282 -11.674 1.00 67.44 82 LYS A CA 1
ATOM 634 C C . LYS A 1 82 ? 7.382 -0.408 -13.036 1.00 67.44 82 LYS A C 1
ATOM 636 O O . LYS A 1 82 ? 8.208 -1.286 -13.243 1.00 67.44 82 LYS A O 1
ATOM 641 N N . ASP A 1 83 ? 6.512 0.022 -13.949 1.00 67.56 83 ASP A N 1
ATOM 642 C CA . ASP A 1 83 ? 6.464 -0.432 -15.344 1.00 67.56 83 ASP A CA 1
ATOM 643 C C . ASP A 1 83 ? 7.730 -0.032 -16.115 1.00 67.56 83 ASP A C 1
ATOM 645 O O . ASP A 1 83 ? 8.329 -0.872 -16.776 1.00 67.56 83 ASP A O 1
ATOM 649 N N . GLU A 1 84 ? 8.230 1.194 -15.927 1.00 67.94 84 GLU A N 1
ATOM 650 C CA . GLU A 1 84 ? 9.484 1.645 -16.550 1.00 67.94 84 GLU A CA 1
ATOM 651 C C . GLU A 1 84 ? 10.689 0.803 -16.076 1.00 67.94 84 GLU A C 1
ATOM 653 O O . GLU A 1 84 ? 11.502 0.354 -16.885 1.00 67.94 84 GLU A O 1
ATOM 658 N N . ILE A 1 85 ? 10.753 0.483 -14.775 1.00 67.88 85 ILE A N 1
ATOM 659 C CA . ILE A 1 85 ? 11.781 -0.408 -14.204 1.00 67.88 85 ILE A CA 1
ATOM 660 C C . ILE A 1 85 ? 11.600 -1.858 -14.685 1.00 67.88 85 ILE A C 1
ATOM 662 O O . ILE A 1 85 ? 12.588 -2.559 -14.929 1.00 67.88 85 ILE A O 1
ATOM 666 N N . LEU A 1 86 ? 10.358 -2.336 -14.816 1.00 66.38 86 LEU A N 1
ATOM 667 C CA . LEU A 1 86 ? 10.070 -3.694 -15.279 1.00 66.38 86 LEU A CA 1
ATOM 668 C C . LEU A 1 86 ? 10.386 -3.859 -16.771 1.00 66.38 86 LEU A C 1
ATOM 670 O O . LEU A 1 86 ? 10.912 -4.899 -17.152 1.00 66.38 86 LEU A O 1
ATOM 674 N N . SER A 1 87 ? 10.119 -2.837 -17.586 1.00 65.25 87 SER A N 1
ATOM 675 C CA . SER A 1 87 ? 10.437 -2.785 -19.016 1.00 65.25 87 SER A CA 1
ATOM 676 C C . SER A 1 87 ? 11.950 -2.787 -19.248 1.00 65.25 87 SER A C 1
ATOM 678 O O . SER A 1 87 ? 12.446 -3.566 -20.063 1.00 65.25 87 SER A O 1
ATOM 680 N N . ASP A 1 88 ? 12.709 -2.004 -18.474 1.00 65.31 88 ASP A N 1
ATOM 681 C CA . ASP A 1 88 ? 14.178 -2.072 -18.483 1.00 65.31 88 ASP A CA 1
ATOM 682 C C . ASP A 1 88 ? 14.683 -3.452 -18.014 1.00 65.31 88 ASP A C 1
ATOM 684 O O . ASP A 1 88 ? 15.655 -3.989 -18.549 1.00 65.31 88 ASP A O 1
ATOM 688 N N . SER A 1 89 ? 13.997 -4.075 -17.048 1.00 63.75 89 SER A N 1
ATOM 689 C CA . SER A 1 89 ? 14.338 -5.417 -16.552 1.00 63.75 89 SER A CA 1
ATOM 690 C C . SER A 1 89 ? 13.979 -6.531 -17.539 1.00 63.75 89 SER A C 1
ATOM 692 O O . SER A 1 89 ? 14.678 -7.540 -17.578 1.00 63.75 89 SER A O 1
ATOM 694 N N . TRP A 1 90 ? 12.936 -6.371 -18.358 1.00 63.50 90 TRP A N 1
ATOM 695 C CA . TRP A 1 90 ? 12.570 -7.308 -19.430 1.00 63.50 90 TRP A CA 1
ATOM 696 C C . TRP A 1 90 ? 13.670 -7.428 -20.481 1.00 63.50 90 TRP A C 1
ATOM 698 O O . TRP A 1 90 ? 13.915 -8.524 -20.983 1.00 63.50 90 TRP A O 1
ATOM 708 N N . LEU A 1 91 ? 14.373 -6.327 -20.760 1.00 63.03 91 LEU A N 1
ATOM 709 C CA . LEU A 1 91 ? 15.535 -6.318 -21.649 1.00 63.03 91 LEU A CA 1
ATOM 710 C C . LEU A 1 91 ? 16.744 -7.057 -21.056 1.00 63.03 91 LEU A C 1
ATOM 712 O O . LEU A 1 91 ? 17.624 -7.472 -21.807 1.00 63.03 91 LEU A O 1
ATOM 716 N N . TYR A 1 92 ? 16.789 -7.237 -19.731 1.00 65.75 92 TYR A N 1
ATOM 717 C CA . TYR A 1 92 ? 17.897 -7.892 -19.033 1.00 65.75 92 TYR A CA 1
ATOM 718 C C . TYR A 1 92 ? 17.597 -9.360 -18.680 1.00 65.75 92 TYR A C 1
ATOM 720 O O . TYR A 1 92 ? 18.396 -10.244 -18.977 1.00 65.75 92 TYR A O 1
ATOM 728 N N . SER A 1 93 ? 16.452 -9.648 -18.049 1.00 71.38 93 SER A N 1
ATOM 729 C CA . SER A 1 93 ? 15.978 -11.008 -17.756 1.00 71.38 93 SER A CA 1
ATOM 730 C C . SER A 1 93 ? 14.490 -11.036 -17.372 1.00 71.38 93 SER A C 1
ATOM 732 O O . SER A 1 93 ? 14.091 -10.596 -16.290 1.00 71.38 93 SER A O 1
ATOM 734 N N . LEU A 1 94 ? 13.666 -11.646 -18.231 1.00 73.94 94 LEU A N 1
ATOM 735 C CA . LEU A 1 94 ? 12.213 -11.806 -18.052 1.00 73.94 94 LEU A CA 1
ATOM 736 C C . LEU A 1 94 ? 11.830 -12.537 -16.749 1.00 73.94 94 LEU A C 1
ATOM 738 O O . LEU A 1 94 ? 10.811 -12.238 -16.128 1.00 73.94 94 LEU A O 1
ATOM 742 N N . ILE A 1 95 ? 12.664 -13.480 -16.305 1.00 77.88 95 ILE A N 1
ATOM 743 C CA . ILE A 1 95 ? 12.414 -14.302 -15.111 1.00 77.88 95 ILE A CA 1
ATOM 744 C C . ILE A 1 95 ? 12.399 -13.431 -13.848 1.00 77.88 95 ILE A C 1
ATOM 746 O O . ILE A 1 95 ? 11.534 -13.595 -12.987 1.00 77.88 95 ILE A O 1
ATOM 750 N N . PHE A 1 96 ? 13.317 -12.466 -13.752 1.00 76.50 96 PHE A N 1
ATOM 751 C CA . PHE A 1 96 ? 13.407 -11.574 -12.596 1.00 76.50 96 PHE A CA 1
ATOM 752 C C . PHE A 1 96 ? 12.184 -10.653 -12.494 1.00 76.50 96 PHE A C 1
ATOM 754 O O . PHE A 1 96 ? 11.646 -10.448 -11.406 1.00 76.50 96 PHE A O 1
ATOM 761 N N . ALA A 1 97 ? 11.687 -10.171 -13.636 1.00 74.00 97 ALA A N 1
ATOM 762 C CA . ALA A 1 97 ? 10.481 -9.353 -13.706 1.00 74.00 97 ALA A CA 1
ATOM 763 C C . ALA A 1 97 ? 9.227 -10.106 -13.225 1.00 74.00 97 ALA A C 1
ATOM 765 O O . ALA A 1 97 ? 8.441 -9.560 -12.450 1.00 74.00 97 ALA A O 1
ATOM 766 N N . ILE A 1 98 ? 9.060 -11.372 -13.626 1.00 78.75 98 ILE A N 1
ATOM 767 C CA . ILE A 1 98 ? 7.926 -12.209 -13.199 1.00 78.75 98 ILE A CA 1
ATOM 768 C C . ILE A 1 98 ? 7.972 -12.457 -11.686 1.00 78.75 98 ILE A C 1
ATOM 770 O O . ILE A 1 98 ? 6.954 -12.321 -11.005 1.00 78.75 98 ILE A O 1
ATOM 774 N N . ILE A 1 99 ? 9.151 -12.769 -11.140 1.00 84.00 99 ILE A N 1
ATOM 775 C CA . ILE A 1 99 ? 9.331 -12.978 -9.696 1.00 84.00 99 ILE A CA 1
ATOM 776 C C . ILE A 1 99 ? 9.018 -11.689 -8.923 1.00 84.00 99 ILE A C 1
ATOM 778 O O . ILE A 1 99 ? 8.273 -11.726 -7.944 1.00 84.00 99 ILE A O 1
ATOM 782 N N . ALA A 1 100 ? 9.527 -10.539 -9.373 1.00 79.75 100 ALA A N 1
ATOM 783 C CA . ALA A 1 100 ? 9.266 -9.246 -8.740 1.00 79.75 100 ALA A CA 1
ATOM 784 C C . ALA A 1 100 ? 7.771 -8.875 -8.765 1.00 79.75 100 ALA A C 1
ATOM 786 O O . ALA A 1 100 ? 7.220 -8.397 -7.764 1.00 79.75 100 ALA A O 1
ATOM 787 N N . TRP A 1 101 ? 7.093 -9.141 -9.885 1.00 77.06 101 TRP A N 1
ATOM 788 C CA . TRP A 1 101 ? 5.647 -8.968 -10.007 1.00 77.06 101 TRP A CA 1
ATOM 789 C C . TRP A 1 101 ? 4.890 -9.846 -9.006 1.00 77.06 101 TRP A C 1
ATOM 791 O O . TRP A 1 101 ? 4.039 -9.351 -8.262 1.00 77.06 101 TRP A O 1
ATOM 801 N N . PHE A 1 102 ? 5.252 -11.128 -8.930 1.00 82.56 102 PHE A N 1
ATOM 802 C CA . PHE A 1 102 ? 4.620 -12.097 -8.040 1.00 82.56 102 PHE A CA 1
ATOM 803 C C . PHE A 1 102 ? 4.806 -11.745 -6.558 1.00 82.56 102 PHE A C 1
ATOM 805 O O . PHE A 1 102 ? 3.828 -11.714 -5.810 1.00 82.56 102 PHE A O 1
ATOM 812 N N . ILE A 1 103 ? 6.027 -11.389 -6.143 1.00 86.12 103 ILE A N 1
ATOM 813 C CA . ILE A 1 103 ? 6.332 -10.964 -4.766 1.00 86.12 103 ILE A CA 1
ATOM 814 C C . ILE A 1 103 ? 5.526 -9.721 -4.390 1.00 86.12 103 ILE A C 1
ATOM 816 O O . ILE A 1 103 ? 4.972 -9.650 -3.291 1.00 86.12 103 ILE A O 1
ATOM 820 N N . THR A 1 104 ? 5.408 -8.748 -5.298 1.00 81.19 104 THR A N 1
ATOM 821 C CA . THR A 1 104 ? 4.586 -7.567 -5.015 1.00 81.19 104 THR A CA 1
ATOM 822 C C . THR A 1 104 ? 3.101 -7.928 -4.908 1.00 81.19 104 THR A C 1
ATOM 824 O O . THR A 1 104 ? 2.416 -7.411 -4.031 1.00 81.19 104 THR A O 1
ATOM 827 N N . GLY A 1 105 ? 2.601 -8.835 -5.755 1.00 81.94 105 GLY A N 1
ATOM 828 C CA . GLY A 1 105 ? 1.212 -9.313 -5.708 1.00 81.94 105 GLY A CA 1
ATOM 829 C C . GLY A 1 105 ? 0.867 -9.990 -4.388 1.00 81.94 105 GLY A C 1
ATOM 830 O O . GLY A 1 105 ? -0.109 -9.617 -3.738 1.00 81.94 105 GLY A O 1
ATOM 831 N N . LEU A 1 106 ? 1.718 -10.916 -3.946 1.00 83.94 106 LEU A N 1
ATOM 832 C CA . LEU A 1 106 ? 1.611 -11.538 -2.625 1.00 83.94 106 LEU A CA 1
ATOM 833 C C . LEU A 1 106 ? 1.660 -10.502 -1.503 1.00 83.94 106 LEU A C 1
ATOM 835 O O . LEU A 1 106 ? 0.896 -10.601 -0.543 1.00 83.94 106 LEU A O 1
ATOM 839 N N . THR A 1 107 ? 2.518 -9.489 -1.650 1.00 83.62 107 THR A N 1
ATOM 840 C CA . THR A 1 107 ? 2.687 -8.440 -0.642 1.00 83.62 107 THR A CA 1
ATOM 841 C C . THR A 1 107 ? 1.407 -7.636 -0.432 1.00 83.62 107 THR A C 1
ATOM 843 O O . THR A 1 107 ? 0.938 -7.413 0.685 1.00 83.62 107 THR A O 1
ATOM 846 N N . THR A 1 108 ? 0.789 -7.239 -1.535 1.00 81.25 108 THR A N 1
ATOM 847 C CA . THR A 1 108 ? -0.474 -6.505 -1.517 1.00 81.25 108 THR A CA 1
ATOM 848 C C . THR A 1 108 ? -1.627 -7.366 -1.031 1.00 81.25 108 THR A C 1
ATOM 850 O O . THR A 1 108 ? -2.462 -6.876 -0.273 1.00 81.25 108 THR A O 1
ATOM 853 N N . PHE A 1 109 ? -1.655 -8.646 -1.404 1.00 82.12 109 PHE A N 1
ATOM 854 C CA . PHE A 1 109 ? -2.689 -9.566 -0.947 1.00 82.12 109 PHE A CA 1
ATOM 855 C C . PHE A 1 109 ? -2.694 -9.710 0.581 1.00 82.12 109 PHE A C 1
ATOM 857 O O . PHE A 1 109 ? -3.746 -9.545 1.203 1.00 82.12 109 PHE A O 1
ATOM 864 N N . TYR A 1 110 ? -1.531 -9.930 1.207 1.00 83.06 110 TYR A N 1
ATOM 865 C CA . TYR A 1 110 ? -1.477 -10.055 2.668 1.00 83.06 110 TYR A CA 1
ATOM 866 C C . TYR A 1 110 ? -1.825 -8.730 3.371 1.00 83.06 110 TYR A C 1
ATOM 868 O O . TYR A 1 110 ? -2.517 -8.740 4.390 1.00 83.06 110 TYR A O 1
ATOM 876 N N . MET A 1 111 ? -1.395 -7.579 2.832 1.00 82.56 111 MET A N 1
ATOM 877 C CA . MET A 1 111 ? -1.727 -6.256 3.389 1.00 82.56 111 MET A CA 1
ATOM 878 C C . MET A 1 111 ? -3.233 -5.976 3.320 1.00 82.56 111 MET A C 1
ATOM 880 O O . MET A 1 111 ? -3.817 -5.458 4.272 1.00 82.56 111 MET A O 1
ATOM 884 N N . PHE A 1 112 ? -3.873 -6.349 2.212 1.00 79.69 112 PHE A N 1
ATOM 885 C CA . PHE A 1 112 ? -5.314 -6.218 2.032 1.00 79.69 112 PHE A CA 1
ATOM 886 C C . PHE A 1 112 ? -6.091 -7.106 3.012 1.00 79.69 112 PHE A C 1
ATOM 888 O O . PHE A 1 112 ? -7.046 -6.646 3.638 1.00 79.69 112 PHE A O 1
ATOM 895 N N . GLN A 1 113 ? -5.646 -8.347 3.221 1.00 82.50 113 GLN A N 1
ATOM 896 C CA . GLN A 1 113 ? -6.255 -9.249 4.200 1.00 82.50 113 GLN A CA 1
ATOM 897 C C . GLN A 1 113 ? -6.163 -8.692 5.630 1.00 82.50 113 GLN A C 1
ATOM 899 O O . GLN A 1 113 ? -7.151 -8.702 6.363 1.00 82.50 113 GLN A O 1
ATOM 904 N N . ILE A 1 114 ? -4.996 -8.172 6.017 1.00 79.75 114 ILE A N 1
ATOM 905 C CA . ILE A 1 114 ? -4.776 -7.525 7.320 1.00 79.75 114 ILE A CA 1
ATOM 906 C C . ILE A 1 114 ? -5.710 -6.322 7.509 1.00 79.75 114 ILE A C 1
ATOM 908 O O . ILE A 1 114 ? -6.287 -6.141 8.584 1.00 79.75 114 ILE A O 1
ATOM 912 N N . HIS A 1 115 ? -5.884 -5.517 6.462 1.00 77.06 115 HIS A N 1
ATOM 913 C CA . HIS A 1 115 ? -6.766 -4.356 6.478 1.00 77.06 115 HIS A CA 1
ATOM 914 C C . HIS A 1 115 ? -8.235 -4.741 6.692 1.00 77.06 115 HIS A C 1
ATOM 916 O O . HIS A 1 115 ? -8.901 -4.174 7.562 1.00 77.06 115 HIS A O 1
ATOM 922 N N . LEU A 1 116 ? -8.722 -5.736 5.945 1.00 74.56 116 LEU A N 1
ATOM 923 C CA . LEU A 1 116 ? -10.076 -6.266 6.109 1.00 74.56 116 LEU A CA 1
ATOM 924 C C . LEU A 1 116 ? -10.281 -6.855 7.506 1.00 74.56 116 LEU A C 1
ATOM 926 O O . LEU A 1 116 ? -11.277 -6.545 8.154 1.00 74.56 116 LEU A O 1
ATOM 930 N N . LEU A 1 117 ? -9.320 -7.634 8.010 1.00 73.81 117 LEU A N 1
ATOM 931 C CA . LEU A 1 117 ? -9.391 -8.217 9.352 1.00 73.81 117 LEU A CA 1
ATOM 932 C C . LEU A 1 117 ? -9.511 -7.135 10.436 1.00 73.81 117 LEU A C 1
ATOM 934 O O . LEU A 1 117 ? -10.372 -7.224 11.305 1.00 73.81 117 LEU A O 1
ATOM 938 N N . THR A 1 118 ? -8.694 -6.086 10.340 1.00 69.94 118 THR A N 1
ATOM 939 C CA . THR A 1 118 ? -8.628 -5.001 11.331 1.00 69.94 118 THR A CA 1
ATOM 940 C C . THR A 1 118 ? -9.907 -4.156 11.391 1.00 69.94 118 THR A C 1
ATOM 942 O O . THR A 1 118 ? -10.273 -3.652 12.455 1.00 69.94 118 THR A O 1
ATOM 945 N N . LEU A 1 119 ? -10.591 -3.966 10.258 1.00 67.69 119 LEU A N 1
ATOM 946 C CA . LEU A 1 119 ? -11.699 -3.008 10.147 1.00 67.69 119 LEU A CA 1
ATOM 947 C C . LEU A 1 119 ? -13.076 -3.657 9.983 1.00 67.69 119 LEU A C 1
ATOM 949 O O . LEU A 1 119 ? -14.054 -3.123 10.514 1.00 67.69 119 LEU A O 1
ATOM 953 N N . GLU A 1 120 ? -13.163 -4.793 9.287 1.00 66.75 120 GLU A N 1
ATOM 954 C CA . GLU A 1 120 ? -14.403 -5.559 9.085 1.00 66.75 120 GLU A CA 1
ATOM 955 C C . GLU A 1 120 ? -14.578 -6.719 10.072 1.00 66.75 120 GLU A C 1
ATOM 957 O O . GLU A 1 120 ? -15.674 -7.275 10.159 1.00 66.75 120 GLU A O 1
ATOM 962 N N . GLY A 1 121 ? -13.548 -7.064 10.854 1.00 62.50 121 GLY A N 1
ATOM 963 C CA . GLY A 1 121 ? -13.661 -8.045 11.935 1.00 62.50 121 GLY A CA 1
ATOM 964 C C . GLY A 1 121 ? -14.741 -7.663 12.955 1.00 62.50 121 GLY A C 1
ATOM 965 O O . GLY A 1 121 ? -15.069 -6.494 13.121 1.00 62.50 121 GLY A O 1
ATOM 966 N N . HIS A 1 122 ? -15.326 -8.627 13.664 1.00 60.28 122 HIS A N 1
ATOM 967 C CA . HIS A 1 122 ? -16.279 -8.316 14.733 1.00 60.28 122 HIS A CA 1
ATOM 968 C C . HIS A 1 122 ? -15.516 -7.828 15.975 1.00 60.28 122 HIS A C 1
ATOM 970 O O . HIS A 1 122 ? -14.625 -8.524 16.458 1.00 60.28 122 HIS A O 1
ATOM 976 N N . LEU A 1 123 ? -15.859 -6.648 16.508 1.00 60.06 123 LEU A N 1
ATOM 977 C CA . LEU A 1 123 ? -15.230 -6.092 17.714 1.00 60.06 123 LEU A CA 1
ATOM 978 C C . LEU A 1 123 ? -15.558 -6.986 18.923 1.00 60.06 123 LEU A C 1
ATOM 980 O O . LEU A 1 123 ? -16.660 -6.940 19.466 1.00 60.06 123 LEU A O 1
ATOM 984 N N . ASN A 1 124 ? -14.609 -7.816 19.355 1.00 57.91 124 ASN A N 1
ATOM 985 C CA . ASN A 1 124 ? -14.824 -8.823 20.400 1.00 57.91 124 ASN A CA 1
ATOM 986 C C . ASN A 1 124 ? -14.458 -8.289 21.803 1.00 57.91 124 ASN A C 1
ATOM 988 O O . ASN A 1 124 ? -13.760 -8.927 22.587 1.00 57.91 124 ASN A O 1
ATOM 992 N N . VAL A 1 125 ? -14.911 -7.074 22.139 1.00 56.50 125 VAL A N 1
ATOM 993 C CA . VAL A 1 125 ? -14.584 -6.397 23.420 1.00 56.50 125 VAL A CA 1
ATOM 994 C C . VAL A 1 125 ? -15.481 -6.868 24.580 1.00 56.50 125 VAL A C 1
ATOM 996 O O . VAL A 1 125 ? -15.264 -6.511 25.740 1.00 56.50 125 VAL A O 1
ATOM 999 N N . HIS A 1 126 ? -16.459 -7.739 24.311 1.00 47.00 126 HIS A N 1
ATOM 1000 C CA . HIS A 1 126 ? -17.499 -8.117 25.273 1.00 47.00 126 HIS A CA 1
ATOM 1001 C C . HIS A 1 126 ? -17.016 -8.962 26.476 1.00 47.00 126 HIS A C 1
ATOM 1003 O O . HIS A 1 126 ? -17.775 -9.150 27.423 1.00 47.00 126 HIS A O 1
ATOM 1009 N N . PHE A 1 127 ? -15.763 -9.435 26.524 1.00 46.84 127 PHE A N 1
ATOM 1010 C CA . PHE A 1 127 ? -15.353 -10.408 27.553 1.00 46.84 127 PHE A CA 1
ATOM 1011 C C . PHE A 1 127 ? -14.545 -9.889 28.748 1.00 46.84 127 PHE A C 1
ATOM 1013 O O . PHE A 1 127 ? -14.460 -10.606 29.742 1.00 46.84 127 PHE A O 1
ATOM 1020 N N . GLN A 1 128 ? -14.002 -8.663 28.747 1.00 46.09 128 GLN A N 1
ATOM 1021 C CA . GLN A 1 128 ? -13.144 -8.245 29.878 1.00 46.09 128 GLN A CA 1
ATOM 1022 C C . GLN A 1 128 ? -13.783 -7.287 30.894 1.00 46.09 128 GLN A C 1
ATOM 1024 O O . GLN A 1 128 ? -13.276 -7.175 32.010 1.00 46.09 128 GLN A O 1
ATOM 1029 N N . LYS A 1 129 ? -14.926 -6.652 30.595 1.00 43.72 129 LYS A N 1
ATOM 1030 C CA . LYS A 1 129 ? -15.618 -5.818 31.601 1.00 43.72 129 LYS A CA 1
ATOM 1031 C C . LYS A 1 129 ? -16.268 -6.633 32.730 1.00 43.72 129 LYS A C 1
ATOM 1033 O O . LYS A 1 129 ? -16.513 -6.079 33.799 1.00 43.72 129 LYS A O 1
ATOM 1038 N N . TYR A 1 130 ? -16.485 -7.938 32.535 1.00 43.38 130 TYR A N 1
ATOM 1039 C CA . TYR A 1 130 ? -17.007 -8.830 33.578 1.00 43.38 130 TYR A CA 1
ATOM 1040 C C . TYR A 1 130 ? -15.931 -9.375 34.528 1.00 43.38 130 TYR A C 1
ATOM 1042 O O . TYR A 1 130 ? -16.247 -9.689 35.671 1.00 43.38 130 TYR A O 1
ATOM 1050 N N . SER A 1 131 ? -14.662 -9.439 34.108 1.00 42.88 131 SER A N 1
ATOM 1051 C CA . SER A 1 131 ? -13.587 -9.976 34.957 1.00 42.88 131 SER A CA 1
ATOM 1052 C C . SER A 1 131 ? -13.084 -8.959 35.988 1.00 42.88 131 SER A C 1
ATOM 1054 O O . SER A 1 131 ? -12.785 -9.334 37.117 1.00 42.88 131 SER A O 1
ATOM 1056 N N . GLY A 1 132 ? -13.040 -7.666 35.640 1.00 44.00 132 GLY A N 1
ATOM 1057 C CA . GLY A 1 132 ? -12.568 -6.614 36.555 1.00 44.00 132 GLY A CA 1
ATOM 1058 C C . GLY A 1 132 ? -13.557 -6.272 37.676 1.00 44.00 132 GLY A C 1
ATOM 1059 O O . GLY A 1 132 ? -13.150 -5.994 38.799 1.00 44.00 132 GLY A O 1
ATOM 1060 N N . LYS A 1 133 ? -14.869 -6.349 37.410 1.00 42.12 133 LYS A N 1
ATOM 1061 C CA . LYS A 1 133 ? -15.893 -6.096 38.441 1.00 42.12 133 LYS A CA 1
ATOM 1062 C C . LYS A 1 133 ? -16.078 -7.268 39.406 1.00 42.12 133 LYS A C 1
ATOM 1064 O O . LYS A 1 133 ? -16.419 -7.039 40.561 1.00 42.12 133 LYS A O 1
ATOM 1069 N N . LYS A 1 134 ? -15.834 -8.507 38.964 1.00 42.59 134 LYS A N 1
ATOM 1070 C CA . LYS A 1 134 ? -16.012 -9.692 39.817 1.00 42.59 134 LYS A CA 1
ATOM 1071 C C . LYS A 1 134 ? -14.923 -9.819 40.888 1.00 42.59 134 LYS A C 1
ATOM 1073 O O . LYS A 1 134 ? -15.211 -10.320 41.966 1.00 42.59 134 LYS A O 1
ATOM 1078 N N . LEU A 1 135 ? -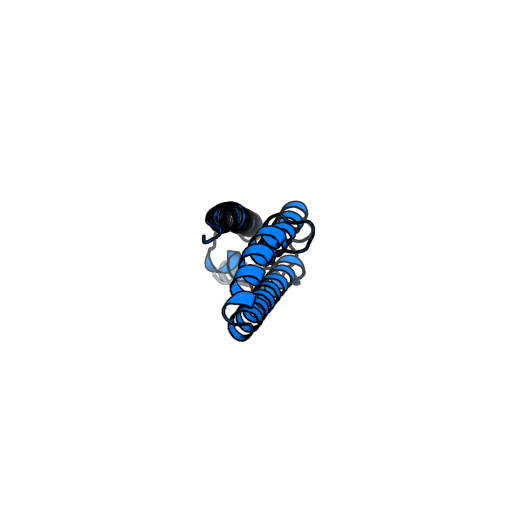13.714 -9.312 40.628 1.00 49.31 135 LEU A N 1
ATOM 1079 C CA . LEU A 1 135 ? -12.638 -9.303 41.625 1.00 49.31 135 LEU A CA 1
ATOM 1080 C C . LEU A 1 135 ? -12.846 -8.220 42.702 1.00 49.31 135 LEU A C 1
ATOM 1082 O O . LEU A 1 135 ? -12.549 -8.457 43.864 1.00 49.31 135 LEU A O 1
ATOM 1086 N N . ALA A 1 136 ? -13.419 -7.065 42.339 1.00 50.50 136 ALA A N 1
ATOM 1087 C CA . ALA A 1 136 ? -13.688 -5.975 43.284 1.00 50.50 136 ALA A CA 1
ATOM 1088 C C . ALA A 1 136 ? -14.905 -6.226 44.199 1.00 50.50 136 ALA A C 1
ATOM 1090 O O . ALA A 1 136 ? -14.964 -5.681 45.293 1.00 50.50 136 ALA A O 1
ATOM 1091 N N . LEU A 1 137 ? -15.865 -7.057 43.773 1.00 53.84 137 LEU A N 1
ATOM 1092 C CA . LEU A 1 137 ? -17.068 -7.400 44.552 1.00 53.84 137 LEU A CA 1
ATOM 1093 C C . LEU A 1 137 ? -16.940 -8.697 45.371 1.00 53.84 137 LEU A C 1
ATOM 1095 O O . LEU A 1 137 ? -17.871 -9.047 46.083 1.00 53.84 137 LEU A O 1
ATOM 1099 N N . SER A 1 138 ? -15.815 -9.413 45.274 1.00 46.00 138 SER A N 1
ATOM 1100 C CA . SER A 1 138 ? -15.566 -10.664 46.014 1.00 46.00 138 SER A CA 1
ATOM 1101 C C . SER A 1 138 ? -14.709 -10.469 47.277 1.00 46.00 138 SER A C 1
ATOM 1103 O O . SER A 1 138 ? -14.351 -11.457 47.915 1.00 46.00 138 SER A O 1
ATOM 1105 N N . ILE A 1 139 ? -14.337 -9.227 47.610 1.00 52.06 139 ILE A N 1
ATOM 1106 C CA . ILE A 1 139 ? -13.485 -8.879 48.767 1.00 52.06 139 ILE A CA 1
ATOM 1107 C C . ILE A 1 139 ? -14.300 -8.151 49.863 1.00 52.06 139 ILE A C 1
ATOM 1109 O O . ILE A 1 139 ? -13.729 -7.625 50.813 1.00 52.06 139 ILE A O 1
ATOM 1113 N N . GLN A 1 140 ? -15.635 -8.136 49.771 1.00 46.34 140 GLN A N 1
ATOM 1114 C CA . GLN A 1 140 ? -16.506 -7.587 50.816 1.00 46.34 140 GLN A CA 1
ATOM 1115 C C . GLN A 1 140 ? -17.396 -8.661 51.432 1.00 46.34 140 GLN A C 1
ATOM 1117 O O . GLN A 1 140 ? -17.878 -9.525 50.667 1.00 46.34 140 GLN A O 1
#

Foldseek 3Di:
DPPVVLVVLLVVLLVVLVVLLVVLVVVQLVVLCVVQPPDPVQSPPLQLQEACCVVCVVSLVSNLVSLCLQLQDPVHSNVVSLVVVLVVVVVVDPVVSVVVNVVSVVVSVVSVVSSCSRYHPDNPSPPPVVVVVVVVVVVD

pLDDT: mean 71.0, std 12.23, range [42.12, 90.44]

Secondary structure (DSSP, 8-state):
---HHHHHHHHHHHHHHHHHHHHHHHHHHHHHHHHH-S-HHHHS-TTT---GGGT-HHHHHHHHHHHHHHHT-TTSHHHHHHHHHHHHHHTT-HH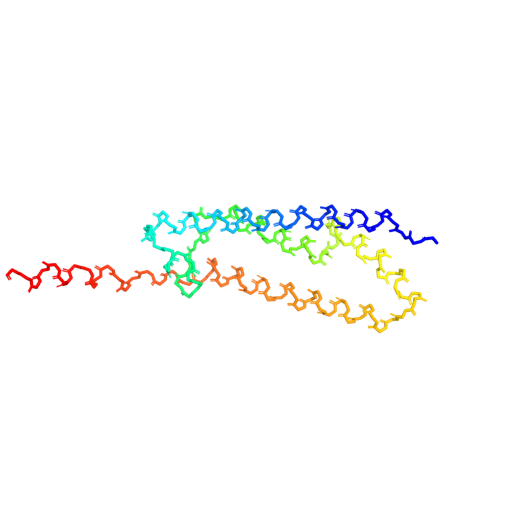HHHHHHHHHHHHHHHHHHHHHHHHHS---GGGSHHHHHHHHSS--

InterPro domains:
  IPR001750 NADH:quinone oxidoreductase/Mrp antiporter, transmembrane domain [PF00361] (3-106)
  IPR003945 NADH-quinone oxidoreductase, chain 5-like [PTHR42829] (2-131)

Organism: Gossypium raimondii (NCBI:txid29730)